Protein AF-A0A7C1NTG8-F1 (afdb_monomer)

Solvent-accessible surface area (backbone atoms only — not comparable to full-atom values): 3848 Å² total; per-residue (Å²): 130,61,71,65,72,80,68,61,68,59,78,77,48,72,49,79,43,74,39,94,89,39,91,55,35,28,38,39,38,38,32,38,82,88,51,77,48,80,40,85,39,39,54,65,58,52,50,54,50,51,52,52,52,54,50,51,48,50,58,52,65,74,72,110

Mean predicted aligned error: 5.75 Å

pLDDT: mean 87.87, std 9.96, range [49.97, 95.69]

Sequence (64 aa):
MALEHMKAEMLLGYQFFPHPDMATLGVLRLDTENEQHWVLVTKQSLRELAKACTKHLGDLEEAQ

Nearest PDB structures (foldseek):
  3to1-assembly2_B  TM=6.487E-01  e=6.806E-01  Saccharomyces cerevisiae S288C
  3b77-assembly2_F  TM=6.625E-01  e=3.274E+00  Exiguobacterium sibiricum 255-15
  3b77-assembly1_C  TM=6.585E-01  e=4.168E+00  Exiguobacterium sibiricum 255-15
  6c5v-assembly1_B  TM=5.005E-01  e=2.278E+00  Epstein-barr virus strain ag876
  3b77-assembly1_A  TM=6.562E-01  e=6.363E+00  Exiguobacterium sibiricum 255-15

Secondary structure (DSSP, 8-state):
--HHHHHPPPEEEEEEEE-SS-TTEEEEEEEESS-EEEEEEEHHHHHHHHHHHHHHHHHHHHT-

Structure (mmCIF, N/CA/C/O backbone):
data_AF-A0A7C1NTG8-F1
#
_entry.id   AF-A0A7C1NTG8-F1
#
loop_
_atom_site.group_PDB
_atom_site.id
_atom_site.type_symbol
_atom_site.label_atom_id
_atom_site.label_alt_id
_atom_site.label_comp_id
_atom_site.label_asym_id
_atom_site.label_entity_id
_atom_site.label_seq_id
_atom_site.pdbx_PDB_ins_code
_atom_site.Cartn_x
_atom_site.Cartn_y
_atom_site.Cartn_z
_atom_site.occupancy
_atom_site.B_iso_or_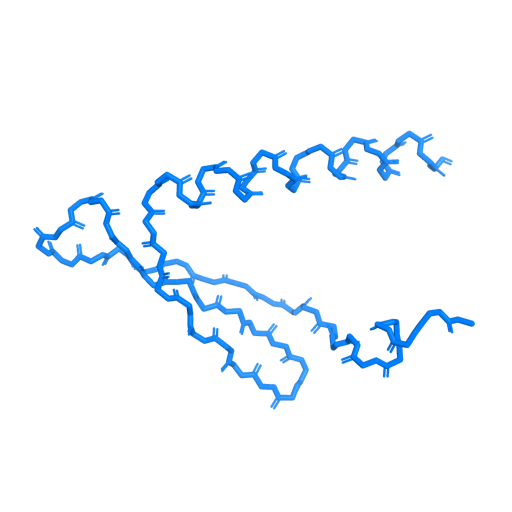equiv
_atom_site.auth_seq_id
_atom_site.auth_comp_id
_atom_site.auth_asym_id
_atom_site.auth_atom_id
_atom_site.pdbx_PDB_model_num
ATOM 1 N N . MET A 1 1 ? -19.467 12.586 14.133 1.00 56.16 1 MET A N 1
ATOM 2 C CA . MET A 1 1 ? -18.410 11.948 13.323 1.00 56.16 1 MET A CA 1
ATOM 3 C C . MET A 1 1 ? -18.372 12.643 11.979 1.00 56.16 1 MET A C 1
ATOM 5 O O . MET A 1 1 ? -19.440 12.970 11.474 1.00 56.16 1 MET A O 1
ATOM 9 N N . ALA A 1 2 ? -17.180 12.936 11.458 1.00 74.81 2 ALA A N 1
ATOM 10 C CA . ALA A 1 2 ? -17.036 13.518 10.127 1.00 74.81 2 ALA A CA 1
ATOM 11 C C . ALA A 1 2 ? -17.567 12.529 9.071 1.00 74.81 2 ALA A C 1
ATOM 13 O O . ALA A 1 2 ? -17.518 11.315 9.287 1.00 74.81 2 ALA A O 1
ATOM 14 N N . LEU A 1 3 ? -18.124 13.030 7.967 1.00 69.44 3 LEU A N 1
ATOM 15 C CA . LEU A 1 3 ? -18.794 12.197 6.960 1.00 69.44 3 LEU A CA 1
ATOM 16 C C . LEU A 1 3 ? -17.819 11.195 6.318 1.00 69.44 3 LEU A C 1
ATOM 18 O O . LEU A 1 3 ? -18.223 10.108 5.908 1.00 69.44 3 LEU A O 1
ATOM 22 N N . GLU A 1 4 ? -16.535 11.552 6.290 1.00 70.81 4 GLU A N 1
ATOM 23 C CA . GLU A 1 4 ? -15.424 10.712 5.853 1.00 70.81 4 GLU A CA 1
ATOM 24 C C . GLU A 1 4 ? -15.309 9.427 6.682 1.00 70.81 4 GLU A C 1
ATOM 26 O O . GLU A 1 4 ? -15.127 8.354 6.119 1.00 70.81 4 GLU A O 1
ATOM 31 N N . HIS A 1 5 ? -15.515 9.498 8.001 1.00 65.38 5 HIS A N 1
ATOM 32 C CA . HIS A 1 5 ? -15.431 8.325 8.881 1.00 65.38 5 HIS A CA 1
ATOM 33 C C . HIS A 1 5 ? -16.588 7.345 8.667 1.00 65.38 5 HIS A C 1
ATOM 35 O O . HIS A 1 5 ? -16.456 6.168 8.975 1.00 65.38 5 HIS A O 1
ATOM 41 N N . MET A 1 6 ? -17.729 7.817 8.157 1.00 66.56 6 MET A N 1
ATOM 42 C CA . MET A 1 6 ? -18.894 6.962 7.905 1.00 66.56 6 MET A CA 1
ATOM 43 C C . MET A 1 6 ? -18.807 6.209 6.574 1.00 66.56 6 MET A C 1
ATOM 45 O O . MET A 1 6 ? -19.575 5.276 6.362 1.00 66.56 6 MET A O 1
ATOM 49 N N . LYS A 1 7 ? -17.922 6.637 5.668 1.00 72.88 7 LYS A N 1
ATOM 50 C CA . LYS A 1 7 ? -17.749 6.050 4.331 1.00 72.88 7 LYS A CA 1
ATOM 51 C C . LYS A 1 7 ? -16.414 5.333 4.152 1.00 72.88 7 LYS A C 1
ATOM 53 O O . LYS A 1 7 ? -16.227 4.683 3.133 1.00 72.88 7 LYS A O 1
ATOM 58 N N . ALA A 1 8 ? -15.484 5.502 5.089 1.00 79.44 8 ALA A N 1
ATOM 59 C CA . ALA A 1 8 ? -14.174 4.883 5.020 1.00 79.44 8 ALA A CA 1
ATOM 60 C C . ALA A 1 8 ? -14.294 3.374 5.252 1.00 79.44 8 ALA A C 1
ATOM 62 O O . ALA A 1 8 ? -14.694 2.933 6.327 1.00 79.44 8 ALA A O 1
ATOM 63 N N . GLU A 1 9 ? -13.938 2.599 4.235 1.00 85.81 9 GLU A N 1
ATOM 64 C CA . GLU A 1 9 ? -13.811 1.151 4.352 1.00 85.81 9 GLU A CA 1
ATOM 65 C C . GLU A 1 9 ? -12.485 0.776 5.013 1.00 85.81 9 GLU A C 1
ATOM 67 O O . GLU A 1 9 ? -11.477 1.479 4.865 1.00 85.81 9 GLU A O 1
ATOM 72 N N . MET A 1 10 ? -12.472 -0.346 5.735 1.00 87.50 10 MET A N 1
ATOM 73 C CA . MET A 1 10 ? -11.246 -0.838 6.347 1.00 87.50 10 MET A CA 1
ATOM 74 C C . MET A 1 10 ? -10.272 -1.311 5.262 1.00 87.50 10 MET A C 1
ATOM 76 O O . MET A 1 10 ? -10.609 -2.141 4.418 1.00 87.50 10 MET A O 1
ATOM 80 N N . LEU A 1 11 ? -9.043 -0.790 5.300 1.00 90.62 11 LEU A N 1
ATOM 81 C CA . LEU A 1 11 ? -7.953 -1.263 4.453 1.00 90.62 11 LEU A CA 1
ATOM 82 C C . LEU A 1 11 ? -7.430 -2.594 5.004 1.00 90.62 11 LEU A C 1
ATOM 84 O O . LEU A 1 11 ? -6.937 -2.650 6.131 1.00 90.62 11 LEU A O 1
ATOM 88 N N . LEU A 1 12 ? -7.511 -3.651 4.200 1.00 93.31 12 LEU A N 1
ATOM 89 C CA . LEU A 1 12 ? -7.092 -5.003 4.579 1.00 93.31 12 LEU A CA 1
ATOM 90 C C . LEU A 1 12 ? -5.728 -5.378 3.999 1.00 93.31 12 LEU A C 1
ATOM 92 O O . LEU A 1 12 ? -5.007 -6.193 4.574 1.00 93.31 12 LEU A O 1
ATOM 96 N N . GLY A 1 13 ? -5.360 -4.790 2.863 1.00 92.00 13 GLY A N 1
ATOM 97 C CA . GLY A 1 13 ? -4.110 -5.111 2.192 1.00 92.00 13 GLY A CA 1
ATOM 98 C C . GLY A 1 13 ? -3.726 -4.106 1.120 1.00 92.00 13 GLY A C 1
ATOM 99 O O . GLY A 1 13 ? -4.515 -3.260 0.700 1.00 92.00 13 GLY A O 1
ATOM 100 N N . TYR A 1 14 ? -2.477 -4.201 0.678 1.00 94.19 14 TYR A N 1
ATOM 101 C CA . TYR A 1 14 ? -1.981 -3.450 -0.465 1.00 94.19 14 TYR A CA 1
ATOM 102 C C . TYR A 1 14 ? -0.912 -4.245 -1.216 1.00 94.19 14 TYR A C 1
ATOM 104 O O . TYR A 1 14 ? -0.185 -5.052 -0.630 1.00 94.19 14 TYR A O 1
ATOM 112 N N . GLN A 1 15 ? -0.787 -3.997 -2.519 1.00 93.94 15 GLN A N 1
ATOM 113 C CA . GLN A 1 15 ? 0.263 -4.586 -3.349 1.00 93.94 15 GLN A CA 1
ATOM 114 C C . GLN A 1 15 ? 0.698 -3.620 -4.452 1.00 93.94 15 GLN A C 1
ATOM 116 O O . GLN A 1 15 ? -0.133 -2.998 -5.111 1.00 93.94 15 GLN A O 1
ATOM 121 N N . PHE A 1 16 ? 2.009 -3.501 -4.671 1.00 91.75 16 PHE A N 1
ATOM 122 C CA . PHE A 1 16 ? 2.573 -2.654 -5.721 1.00 91.75 16 PHE A CA 1
ATOM 123 C C . PHE A 1 16 ? 3.088 -3.486 -6.898 1.00 91.75 16 PHE A C 1
ATOM 125 O O . PHE A 1 16 ? 3.855 -4.432 -6.716 1.00 91.75 16 PHE A O 1
ATOM 132 N N . PHE A 1 17 ? 2.700 -3.083 -8.105 1.00 93.44 17 PHE A N 1
ATOM 133 C CA . PHE A 1 17 ? 3.091 -3.694 -9.369 1.00 93.44 17 PHE A CA 1
ATOM 134 C C . PHE A 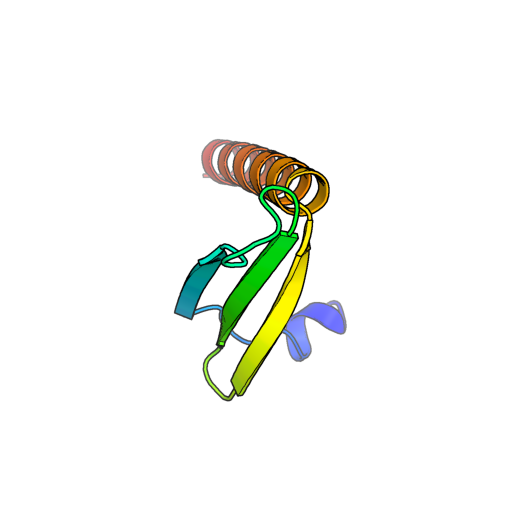1 17 ? 3.911 -2.681 -10.181 1.00 93.44 17 PHE A C 1
ATOM 136 O O . PHE A 1 17 ? 3.343 -1.708 -10.685 1.00 93.44 17 PHE A O 1
ATOM 143 N N . PRO A 1 18 ? 5.238 -2.853 -10.309 1.00 92.50 18 PRO A N 1
ATOM 144 C CA . PRO A 1 18 ? 6.047 -1.963 -11.135 1.00 92.50 18 PRO A CA 1
ATOM 145 C C . PRO A 1 18 ? 5.662 -2.106 -12.613 1.00 92.50 18 PRO A C 1
ATOM 147 O O . PRO A 1 18 ? 5.373 -3.209 -13.079 1.00 92.50 18 PRO A O 1
ATOM 150 N N . HIS A 1 19 ? 5.675 -1.003 -13.364 1.00 92.25 19 HIS A N 1
ATOM 151 C CA . HIS A 1 19 ? 5.465 -1.070 -14.809 1.00 92.25 19 HIS A CA 1
ATOM 152 C C . HIS A 1 19 ? 6.666 -1.769 -15.476 1.00 92.25 19 HIS A C 1
ATOM 154 O O . HIS A 1 19 ? 7.805 -1.418 -15.153 1.00 92.25 19 HIS A O 1
ATOM 160 N N . PRO A 1 20 ? 6.453 -2.707 -16.421 1.00 90.38 20 PRO A N 1
ATOM 161 C CA . PRO A 1 20 ? 7.537 -3.488 -17.028 1.00 90.38 20 PRO A CA 1
ATOM 162 C C . PRO A 1 20 ? 8.577 -2.614 -17.744 1.00 90.38 20 PRO A C 1
ATOM 164 O O . PRO A 1 20 ? 9.774 -2.822 -17.574 1.00 90.38 20 PRO A O 1
ATOM 167 N N . ASP A 1 21 ? 8.121 -1.593 -18.475 1.00 92.94 21 ASP A N 1
ATOM 168 C CA . ASP A 1 21 ? 9.002 -0.770 -19.321 1.00 92.94 21 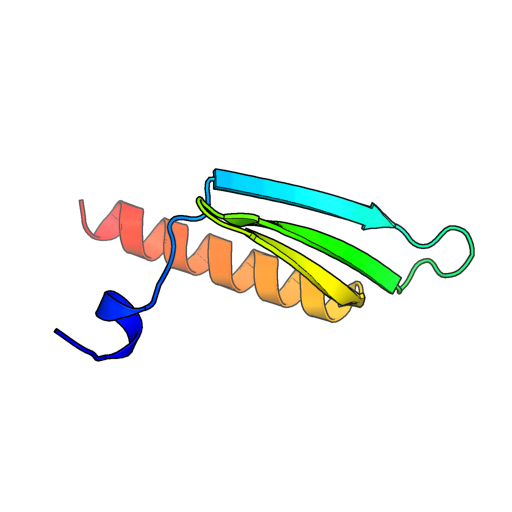ASP A CA 1
ATOM 169 C C . ASP A 1 21 ? 9.303 0.635 -18.769 1.00 92.94 21 ASP A C 1
ATOM 171 O O . ASP A 1 21 ? 10.159 1.345 -19.294 1.00 92.94 21 ASP A O 1
ATOM 175 N N . MET A 1 22 ? 8.602 1.077 -17.716 1.00 90.31 22 MET A N 1
ATOM 176 C CA . MET A 1 22 ? 8.691 2.449 -17.201 1.00 90.31 22 MET A CA 1
ATOM 177 C C . MET A 1 22 ? 9.015 2.444 -15.710 1.00 90.31 22 MET A C 1
ATOM 179 O O . MET A 1 22 ? 8.133 2.383 -14.861 1.00 90.31 22 MET A O 1
ATOM 183 N N . ALA A 1 23 ? 10.298 2.596 -15.380 1.00 84.31 23 ALA A N 1
ATOM 184 C CA . ALA A 1 23 ? 10.800 2.543 -14.001 1.00 84.31 23 ALA A CA 1
ATOM 185 C C . ALA A 1 23 ? 10.248 3.639 -13.062 1.00 84.31 23 ALA A C 1
ATOM 187 O O . ALA A 1 23 ? 10.467 3.602 -11.847 1.00 84.31 23 ALA A O 1
ATOM 188 N N . THR A 1 24 ? 9.574 4.650 -13.609 1.00 89.62 24 THR A N 1
ATOM 189 C CA . THR A 1 24 ? 8.955 5.747 -12.858 1.00 89.62 24 THR A CA 1
ATOM 190 C C . THR A 1 24 ? 7.472 5.526 -12.580 1.00 89.62 24 THR A C 1
ATOM 192 O O . THR A 1 24 ? 6.894 6.353 -11.876 1.00 89.62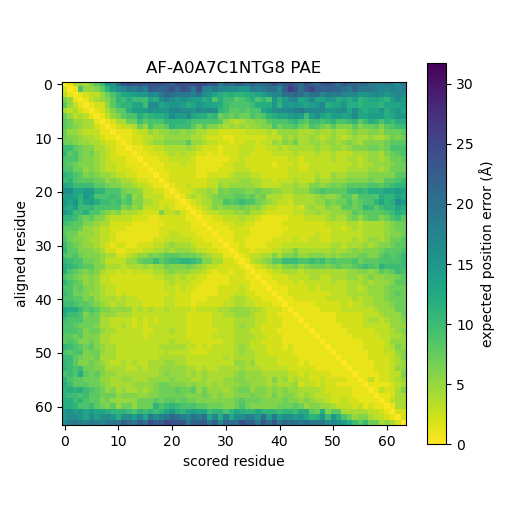 24 THR A O 1
ATOM 195 N N . LEU A 1 25 ? 6.867 4.447 -13.084 1.00 94.38 25 LEU A N 1
ATOM 196 C CA . LEU A 1 25 ? 5.429 4.192 -13.037 1.00 94.38 25 LEU A CA 1
ATOM 197 C C . LEU A 1 25 ? 5.134 2.799 -12.459 1.00 94.38 25 LEU A C 1
ATOM 199 O O . LEU A 1 25 ? 5.930 1.867 -12.577 1.00 94.38 25 LEU A O 1
ATOM 203 N N . GLY A 1 26 ? 3.968 2.644 -11.851 1.00 94.62 26 GLY A N 1
ATOM 204 C CA . GLY A 1 26 ? 3.441 1.352 -11.439 1.00 94.62 26 GLY A CA 1
ATOM 205 C C . GLY A 1 26 ? 1.988 1.464 -11.009 1.00 94.62 26 GLY A C 1
ATOM 206 O O . GLY A 1 26 ? 1.404 2.548 -11.019 1.00 94.62 26 GLY A O 1
ATOM 207 N N . VAL A 1 27 ? 1.405 0.339 -10.626 1.00 95.44 27 VAL A N 1
ATOM 208 C CA . VAL A 1 27 ? 0.033 0.264 -10.130 1.00 95.44 27 VAL A CA 1
ATOM 209 C C . VAL A 1 27 ? 0.062 -0.130 -8.662 1.00 95.44 27 VAL A C 1
ATOM 211 O O . VAL A 1 27 ? 0.704 -1.110 -8.288 1.00 95.44 27 VAL A O 1
ATOM 214 N N . LEU A 1 28 ? -0.627 0.637 -7.825 1.00 95.50 28 LEU A N 1
ATOM 215 C CA . LEU A 1 28 ? -0.889 0.301 -6.434 1.00 95.50 28 LEU A CA 1
ATOM 216 C C . LEU A 1 28 ? -2.303 -0.273 -6.335 1.00 95.50 28 LEU A C 1
ATOM 218 O O . LEU A 1 28 ? -3.272 0.423 -6.636 1.00 95.50 28 LEU A O 1
ATOM 222 N N . ARG A 1 29 ? -2.415 -1.536 -5.924 1.00 95.69 29 ARG A N 1
ATOM 223 C CA . ARG A 1 29 ? -3.686 -2.150 -5.539 1.00 95.69 29 ARG A CA 1
ATOM 224 C C . ARG A 1 29 ? -3.898 -1.947 -4.045 1.00 95.69 29 ARG A C 1
ATOM 226 O O . ARG A 1 29 ? -2.992 -2.238 -3.263 1.00 95.69 29 ARG A O 1
ATOM 233 N N . LEU A 1 30 ? -5.078 -1.471 -3.675 1.00 94.88 30 LEU A N 1
ATOM 234 C CA . LEU A 1 30 ? -5.563 -1.377 -2.303 1.00 94.88 30 LEU A CA 1
ATOM 235 C C . LEU A 1 30 ? -6.763 -2.312 -2.170 1.00 94.88 30 LEU A C 1
ATOM 237 O O . LEU A 1 30 ? -7.700 -2.218 -2.960 1.00 94.88 30 LEU A O 1
ATOM 241 N N . ASP A 1 31 ? -6.708 -3.214 -1.202 1.00 94.25 31 ASP A N 1
ATOM 242 C CA . ASP A 1 31 ? -7.772 -4.171 -0.920 1.00 94.25 31 ASP A CA 1
ATOM 243 C C . ASP A 1 31 ? -8.556 -3.670 0.305 1.00 94.25 31 ASP A C 1
ATOM 245 O O . ASP A 1 31 ? -7.982 -3.548 1.395 1.00 94.25 31 ASP A O 1
ATOM 249 N N . THR A 1 32 ? -9.840 -3.351 0.132 1.00 92.88 32 THR A N 1
ATOM 250 C CA . THR A 1 32 ? -10.773 -3.032 1.226 1.00 92.88 32 THR A CA 1
ATOM 251 C C . THR A 1 32 ? -11.694 -4.218 1.507 1.00 92.88 32 THR A C 1
ATOM 253 O O . THR A 1 32 ? -11.614 -5.257 0.851 1.00 92.88 32 THR A O 1
ATOM 256 N N . GLU A 1 33 ? -12.562 -4.091 2.511 1.00 88.50 33 GLU A N 1
ATOM 257 C CA . GLU A 1 33 ? -13.548 -5.127 2.842 1.00 88.50 33 GLU A CA 1
ATOM 258 C C . GLU A 1 33 ? -14.492 -5.467 1.682 1.00 88.50 33 GLU A C 1
ATOM 260 O O . GLU A 1 33 ? -14.861 -6.633 1.536 1.00 88.50 33 GLU A O 1
ATOM 265 N N . ASN A 1 34 ? -14.872 -4.488 0.853 1.00 85.56 34 ASN A N 1
ATOM 266 C CA . ASN A 1 34 ? -15.867 -4.702 -0.201 1.00 85.56 34 ASN A CA 1
ATOM 267 C C . ASN A 1 34 ? -15.305 -4.567 -1.621 1.00 85.56 34 ASN A C 1
ATOM 269 O O . ASN A 1 34 ? -15.929 -5.076 -2.555 1.00 85.56 34 ASN A O 1
ATOM 273 N N . GLU A 1 35 ? -14.156 -3.909 -1.816 1.00 91.44 35 GLU A N 1
ATOM 274 C CA . GLU A 1 35 ? -13.650 -3.582 -3.150 1.00 91.44 35 GLU A CA 1
ATOM 275 C C . GLU A 1 35 ? -12.114 -3.641 -3.265 1.00 91.44 35 GLU A C 1
ATOM 277 O O . GLU A 1 35 ? -11.358 -3.534 -2.300 1.00 91.44 35 GLU A O 1
ATOM 282 N N . GLN A 1 36 ? -11.636 -3.820 -4.500 1.00 92.75 36 GLN A N 1
ATOM 283 C CA . GLN A 1 36 ? -10.241 -3.594 -4.861 1.00 92.75 36 GLN A CA 1
ATOM 284 C C . GLN A 1 36 ? -10.110 -2.290 -5.640 1.00 92.75 36 GLN A C 1
ATOM 286 O O . GLN A 1 36 ? -10.651 -2.154 -6.740 1.00 92.75 36 GLN A O 1
ATOM 291 N N . HIS A 1 37 ? -9.313 -1.360 -5.126 1.00 92.88 37 HIS A N 1
ATOM 292 C CA . HIS A 1 37 ? -9.004 -0.117 -5.821 1.00 92.88 37 HIS A CA 1
ATOM 293 C C . HIS A 1 37 ? -7.636 -0.205 -6.492 1.00 92.88 37 HIS A C 1
ATOM 295 O O . HIS A 1 37 ? -6.632 -0.543 -5.865 1.00 92.88 37 HIS A O 1
ATOM 301 N N . TRP A 1 38 ? -7.587 0.143 -7.776 1.00 95.06 38 TRP A N 1
ATOM 302 C CA . TRP A 1 38 ? -6.368 0.129 -8.578 1.00 95.06 38 TRP A CA 1
ATOM 303 C C . TRP A 1 38 ? -5.979 1.558 -8.928 1.00 95.06 38 TRP A C 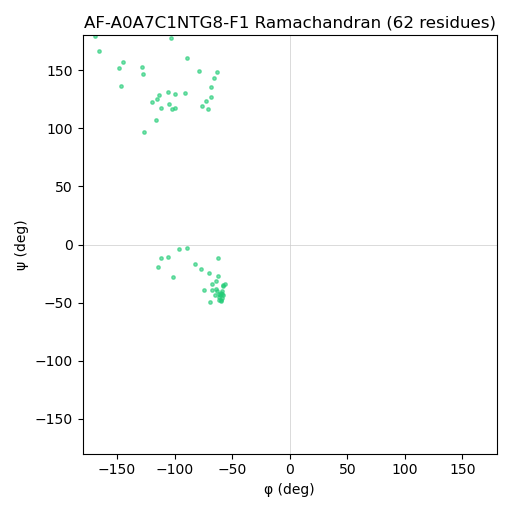1
ATOM 305 O O . TRP A 1 38 ? -6.719 2.268 -9.607 1.00 95.06 38 TRP A O 1
ATOM 315 N N . VAL A 1 39 ? -4.809 1.987 -8.463 1.00 95.00 39 VAL A N 1
ATOM 316 C CA . VAL A 1 39 ? -4.344 3.366 -8.608 1.00 95.00 39 VAL A CA 1
ATOM 317 C C . VAL A 1 39 ? -3.049 3.383 -9.403 1.00 95.00 39 VAL A C 1
ATOM 319 O O . VAL A 1 39 ? -2.058 2.764 -9.016 1.00 95.00 39 VAL A O 1
ATOM 322 N N . LEU A 1 40 ? -3.035 4.119 -10.513 1.00 94.88 40 LEU A N 1
ATOM 323 C CA . LEU A 1 40 ? -1.801 4.394 -11.237 1.00 94.88 40 LEU A CA 1
ATOM 324 C C . LEU A 1 40 ? -0.966 5.390 -10.434 1.00 94.88 40 LEU A C 1
ATOM 326 O O . LEU A 1 40 ? -1.423 6.490 -10.124 1.00 94.88 40 LEU A O 1
ATOM 330 N N . VAL A 1 41 ? 0.267 5.017 -10.115 1.00 94.81 41 VAL A N 1
ATOM 331 C CA . VAL A 1 41 ? 1.165 5.844 -9.313 1.00 94.81 41 VAL A CA 1
ATOM 332 C C . VAL A 1 41 ? 2.497 6.032 -10.011 1.00 94.81 41 VAL A C 1
ATOM 334 O O . VAL A 1 41 ? 3.018 5.148 -10.692 1.00 94.81 41 VAL A O 1
ATOM 337 N N . THR A 1 42 ? 3.086 7.203 -9.795 1.00 94.88 42 THR A N 1
ATOM 338 C CA . THR A 1 42 ? 4.495 7.414 -10.107 1.00 94.88 42 THR A CA 1
ATOM 339 C C . THR A 1 42 ? 5.355 7.043 -8.902 1.00 94.88 42 THR A C 1
ATOM 341 O O . THR A 1 42 ? 4.896 7.058 -7.756 1.00 94.88 42 THR A O 1
ATOM 344 N N . LYS A 1 43 ? 6.643 6.791 -9.131 1.00 87.44 43 LYS A N 1
ATOM 345 C CA . LYS A 1 43 ? 7.634 6.580 -8.068 1.00 87.44 43 LYS A CA 1
ATOM 346 C C . LYS A 1 43 ? 7.696 7.761 -7.092 1.00 87.44 43 LYS A C 1
ATOM 348 O O . LYS A 1 43 ? 7.930 7.556 -5.903 1.00 87.44 43 LYS A O 1
ATOM 353 N N . GLN A 1 44 ? 7.485 8.987 -7.580 1.00 91.94 44 GLN A N 1
ATOM 354 C CA . GLN A 1 44 ? 7.432 10.174 -6.729 1.00 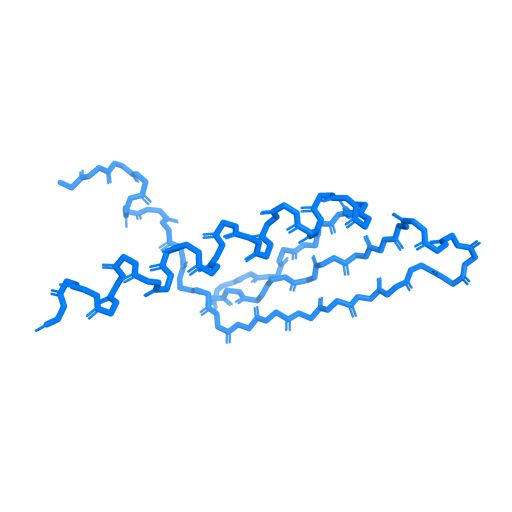91.94 44 GLN A CA 1
ATOM 355 C C . GLN A 1 44 ? 6.177 10.165 -5.853 1.00 91.94 44 GLN A C 1
ATOM 357 O O . GLN A 1 44 ? 6.296 10.310 -4.641 1.00 91.94 44 GLN A O 1
ATOM 362 N N . SER A 1 45 ? 5.001 9.927 -6.439 1.00 93.94 45 SER A N 1
ATOM 363 C CA . SER A 1 45 ? 3.735 9.847 -5.699 1.00 93.94 45 SER A CA 1
ATOM 364 C C . SER A 1 45 ? 3.783 8.760 -4.619 1.00 93.94 45 SER A C 1
ATOM 366 O O . SER A 1 45 ? 3.399 9.010 -3.481 1.00 93.94 45 SER A O 1
ATOM 368 N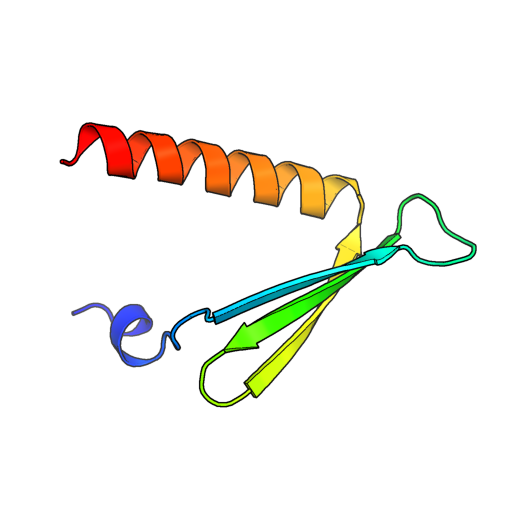 N . LEU A 1 46 ? 4.335 7.585 -4.943 1.00 90.81 46 LEU A N 1
ATOM 369 C CA . LEU A 1 46 ? 4.501 6.485 -3.990 1.00 90.81 46 LEU A CA 1
ATOM 370 C C . LEU A 1 46 ? 5.464 6.847 -2.847 1.00 90.81 46 LEU A C 1
ATOM 372 O O . LEU A 1 46 ? 5.219 6.500 -1.694 1.00 90.81 46 LEU A O 1
ATOM 376 N N . ARG A 1 47 ? 6.548 7.575 -3.148 1.00 91.62 47 ARG A N 1
ATOM 377 C CA . ARG A 1 47 ? 7.495 8.054 -2.131 1.00 91.62 47 ARG A CA 1
ATOM 378 C C . ARG A 1 47 ? 6.846 9.055 -1.177 1.00 91.62 47 ARG A C 1
ATOM 380 O O . ARG A 1 47 ? 7.086 8.968 0.023 1.00 91.62 47 ARG A O 1
ATOM 387 N N . GLU A 1 48 ? 6.063 10.000 -1.689 1.00 94.75 48 GLU A N 1
ATOM 388 C CA . GLU A 1 48 ? 5.363 10.969 -0.839 1.00 94.75 48 GLU A CA 1
ATOM 389 C C . GLU A 1 48 ? 4.282 10.295 0.015 1.00 94.75 48 GLU A C 1
ATOM 391 O O . GLU A 1 48 ? 4.186 10.588 1.205 1.00 94.75 48 GLU A O 1
ATOM 396 N N . LEU A 1 49 ? 3.554 9.318 -0.541 1.00 92.38 49 LEU A N 1
ATOM 397 C CA . LEU A 1 49 ? 2.599 8.511 0.222 1.00 92.38 49 LEU A CA 1
ATOM 398 C C . LEU A 1 49 ? 3.285 7.764 1.374 1.00 92.38 49 LEU A C 1
ATOM 400 O O . LEU A 1 49 ? 2.830 7.842 2.510 1.00 92.38 49 LEU A O 1
ATOM 404 N N . ALA A 1 50 ? 4.416 7.103 1.109 1.00 91.44 50 ALA A N 1
ATOM 405 C CA . ALA A 1 50 ? 5.166 6.391 2.142 1.00 91.44 50 ALA A CA 1
ATOM 406 C C . ALA A 1 50 ? 5.615 7.323 3.280 1.00 91.44 50 ALA A C 1
ATOM 408 O O . ALA A 1 50 ? 5.460 6.978 4.448 1.00 91.44 50 ALA A O 1
ATOM 409 N N . LYS A 1 51 ? 6.106 8.529 2.957 1.00 93.75 51 LYS A N 1
ATOM 410 C CA . LYS A 1 51 ? 6.469 9.535 3.97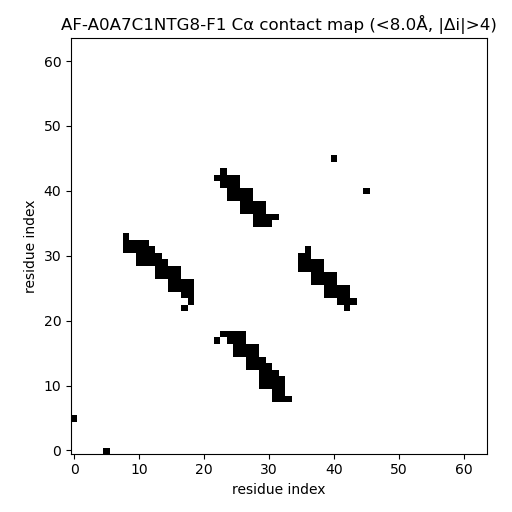1 1.00 93.75 51 LYS A CA 1
ATOM 411 C C . LYS A 1 51 ? 5.272 9.950 4.825 1.00 93.75 51 LYS A C 1
ATOM 413 O O . LYS A 1 51 ? 5.417 10.066 6.039 1.00 93.75 51 LYS A O 1
ATOM 418 N N . ALA A 1 52 ? 4.114 10.178 4.203 1.00 93.69 52 ALA A N 1
ATOM 419 C CA . ALA A 1 52 ? 2.892 10.525 4.925 1.00 93.69 52 ALA A CA 1
ATOM 420 C C . ALA A 1 52 ? 2.478 9.397 5.883 1.00 93.69 52 ALA A C 1
ATOM 422 O O . ALA A 1 52 ? 2.233 9.657 7.058 1.00 93.69 52 ALA A O 1
ATOM 423 N N . CYS A 1 53 ? 2.503 8.141 5.425 1.00 91.38 53 CYS A N 1
ATOM 424 C CA . CYS A 1 53 ? 2.212 6.980 6.268 1.00 91.38 53 CYS A CA 1
ATOM 425 C C . CYS A 1 53 ? 3.198 6.841 7.438 1.00 91.38 53 CYS A C 1
ATOM 427 O O . CYS A 1 53 ? 2.767 6.582 8.556 1.00 91.38 53 CYS A O 1
ATOM 429 N N . THR A 1 54 ? 4.501 7.050 7.218 1.00 93.00 54 THR A N 1
ATOM 430 C CA . THR A 1 54 ? 5.502 7.029 8.300 1.00 93.00 54 THR A CA 1
ATOM 431 C C . THR A 1 54 ? 5.258 8.130 9.327 1.00 93.00 54 THR A C 1
ATOM 433 O O . THR A 1 54 ? 5.396 7.885 10.520 1.00 93.00 54 THR A O 1
ATOM 436 N N . LYS A 1 55 ? 4.873 9.333 8.887 1.00 91.62 55 LYS A N 1
ATOM 437 C CA . LYS A 1 55 ? 4.511 10.411 9.811 1.00 91.62 55 LYS A CA 1
ATOM 438 C C . LYS A 1 55 ? 3.309 10.014 10.674 1.00 91.62 55 LYS A C 1
ATOM 440 O O . LYS A 1 55 ? 3.378 10.139 11.887 1.00 91.62 55 LYS A O 1
ATOM 445 N N . HIS A 1 56 ? 2.256 9.483 10.055 1.00 90.69 56 HIS A N 1
ATOM 446 C CA . HIS A 1 56 ? 1.067 9.032 10.779 1.00 90.69 56 HIS A CA 1
ATOM 447 C C . HIS A 1 56 ? 1.346 7.869 11.729 1.00 90.69 56 HIS A C 1
ATOM 449 O O . HIS A 1 56 ? 0.710 7.788 12.771 1.00 90.69 56 HIS A O 1
ATOM 455 N N . LEU A 1 57 ? 2.298 6.991 11.401 1.00 90.06 57 LEU A N 1
ATOM 456 C CA . LEU A 1 57 ? 2.762 5.972 12.339 1.00 90.06 57 LEU A CA 1
ATOM 457 C C . LEU A 1 57 ? 3.342 6.616 13.603 1.00 90.06 57 LEU A C 1
ATOM 459 O O . LEU A 1 57 ? 2.928 6.245 14.692 1.00 90.06 57 LEU A O 1
ATOM 463 N N . GLY A 1 58 ? 4.222 7.612 13.457 1.00 89.75 58 GLY A N 1
ATOM 464 C CA . GLY A 1 58 ? 4.759 8.357 14.600 1.00 89.75 58 GLY A CA 1
ATOM 465 C C . GLY A 1 58 ? 3.659 9.040 15.418 1.00 89.75 58 GLY A C 1
ATOM 466 O O . GLY A 1 58 ? 3.614 8.868 16.631 1.00 89.75 58 GLY A O 1
ATOM 467 N N . ASP A 1 59 ? 2.714 9.713 14.751 1.00 90.62 59 ASP A N 1
ATOM 468 C CA . ASP A 1 59 ? 1.568 10.350 15.419 1.00 90.62 59 ASP A CA 1
ATOM 469 C C . ASP A 1 59 ? 0.729 9.325 16.224 1.00 90.62 59 ASP A C 1
ATOM 471 O O . ASP A 1 59 ? 0.201 9.647 17.288 1.00 90.62 59 ASP A O 1
ATOM 475 N N . LEU A 1 60 ? 0.589 8.089 15.724 1.00 87.62 60 LEU A N 1
ATOM 476 C CA . LEU A 1 60 ? -0.135 7.006 16.401 1.00 87.62 60 LEU A CA 1
ATOM 477 C C . LEU A 1 60 ? 0.649 6.417 17.577 1.00 87.62 60 LEU A C 1
ATOM 479 O O . LEU A 1 60 ? 0.041 6.097 18.594 1.00 87.62 60 LEU A O 1
ATOM 483 N N . GLU A 1 61 ? 1.967 6.270 17.445 1.00 87.62 61 GLU A N 1
ATOM 48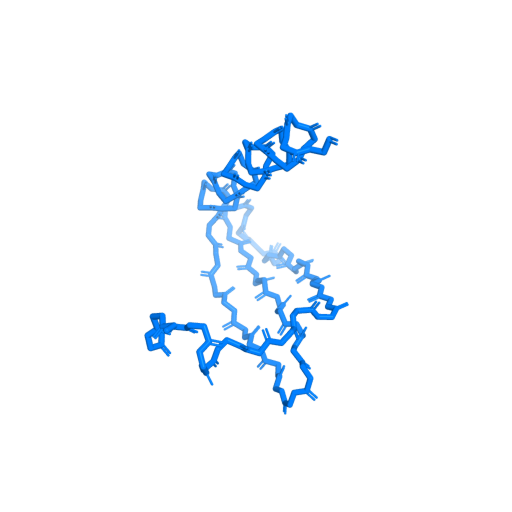4 C CA . GLU A 1 61 ? 2.846 5.787 18.516 1.00 87.62 61 GLU A CA 1
ATOM 485 C C . GLU A 1 61 ? 2.944 6.793 19.675 1.00 87.62 61 GLU A C 1
ATOM 487 O O . GLU A 1 61 ? 3.015 6.380 20.828 1.00 87.62 61 GLU A O 1
ATOM 492 N N . GLU A 1 62 ? 2.902 8.101 19.399 1.00 80.62 62 GLU A N 1
ATOM 493 C CA . GLU A 1 62 ? 2.895 9.160 20.425 1.00 80.62 62 GLU A CA 1
ATOM 494 C C . GLU A 1 62 ? 1.526 9.351 21.103 1.00 80.62 62 GLU A C 1
ATOM 496 O O . GLU A 1 62 ? 1.445 9.920 22.193 1.00 80.62 62 GLU A O 1
ATOM 501 N N . ALA A 1 63 ? 0.443 8.912 20.456 1.00 65.00 63 ALA A N 1
ATOM 502 C CA . ALA A 1 63 ? -0.926 9.031 20.960 1.00 65.00 63 ALA A CA 1
ATOM 503 C C . ALA A 1 63 ? -1.385 7.842 21.833 1.00 65.00 63 ALA A C 1
ATOM 505 O O . ALA A 1 63 ? -2.516 7.872 22.332 1.00 65.00 63 ALA A O 1
ATOM 506 N N . GLN A 1 64 ? -0.547 6.810 21.997 1.00 49.97 64 GLN A N 1
ATOM 507 C CA . GLN A 1 64 ? -0.756 5.665 22.898 1.00 49.97 64 GLN A CA 1
ATOM 508 C C . GLN A 1 64 ? -0.082 5.870 24.257 1.00 49.97 64 GLN A C 1
ATOM 510 O O . GLN A 1 64 ? -0.676 5.400 25.256 1.00 49.97 64 GLN A O 1
#

Radius of gyration: 14.3 Å; Cα contacts (8 Å, |Δi|>4): 72; chains: 1; bounding box: 30×19×42 Å

Foldseek 3Di:
DPVCVVPDFDFDDKDWAQDPPDNQWTWIWTDGPPDIDIDIGGPVRVVVVVVVVVVVVVVVVVVD